Protein AF-A0A2U2X093-F1 (afdb_monomer_lite)

Organism: NCBI:txid2100725

Structure (mmCIF, N/CA/C/O backbone):
data_AF-A0A2U2X093-F1
#
_entry.id   AF-A0A2U2X093-F1
#
loop_
_atom_site.group_PDB
_atom_site.id
_atom_site.type_symbol
_atom_site.label_atom_id
_atom_site.label_alt_id
_atom_site.label_comp_id
_atom_site.label_asym_id
_atom_site.label_entity_id
_atom_site.label_seq_id
_atom_site.pdbx_PDB_ins_code
_atom_site.Cartn_x
_atom_site.Cartn_y
_atom_site.Cartn_z
_atom_site.occupancy
_atom_site.B_iso_or_equiv
_atom_site.auth_seq_id
_atom_site.auth_comp_id
_atom_site.auth_asym_id
_atom_site.auth_atom_id
_atom_site.pdbx_PDB_model_num
ATOM 1 N N . LYS A 1 1 ? 11.767 12.720 -15.849 1.00 64.12 1 LYS A N 1
ATOM 2 C CA . LYS A 1 1 ? 11.584 11.614 -14.868 1.00 64.12 1 LYS A CA 1
ATOM 3 C C . LYS A 1 1 ? 10.802 10.502 -15.572 1.00 64.12 1 LYS A C 1
ATOM 5 O O . LYS A 1 1 ? 9.773 10.827 -16.148 1.00 64.12 1 LYS A O 1
ATOM 10 N N . LYS A 1 2 ? 11.282 9.250 -15.638 1.00 84.94 2 LYS A N 1
ATOM 11 C CA . LYS A 1 2 ? 10.514 8.163 -16.282 1.00 84.94 2 LYS A CA 1
ATOM 12 C C . LYS A 1 2 ? 9.319 7.803 -15.400 1.00 84.94 2 LYS A C 1
ATOM 14 O O . LYS A 1 2 ? 9.517 7.483 -14.232 1.00 84.94 2 LYS A O 1
ATOM 19 N N . ILE A 1 3 ? 8.111 7.881 -15.952 1.00 87.94 3 ILE A N 1
ATOM 20 C CA . ILE A 1 3 ? 6.895 7.408 -15.285 1.00 87.94 3 ILE A CA 1
ATOM 21 C C . ILE A 1 3 ? 6.839 5.893 -15.469 1.00 87.94 3 ILE A C 1
ATOM 23 O O . ILE A 1 3 ? 7.000 5.391 -16.579 1.00 87.94 3 ILE A O 1
ATOM 27 N N . THR A 1 4 ? 6.645 5.167 -14.376 1.00 93.56 4 THR A N 1
ATOM 28 C CA . THR A 1 4 ? 6.478 3.713 -14.382 1.00 93.56 4 THR A CA 1
ATOM 29 C C . THR A 1 4 ? 5.180 3.359 -13.669 1.00 93.56 4 THR A C 1
ATOM 31 O O . THR A 1 4 ? 4.691 4.128 -12.839 1.00 93.56 4 THR A O 1
ATOM 34 N N . ALA A 1 5 ? 4.638 2.171 -13.942 1.00 93.19 5 ALA A N 1
ATOM 35 C CA . ALA A 1 5 ? 3.463 1.665 -13.231 1.00 93.19 5 ALA A CA 1
ATOM 36 C C . ALA A 1 5 ? 3.665 1.647 -11.703 1.00 93.19 5 ALA A C 1
ATOM 38 O O . ALA A 1 5 ? 2.716 1.823 -10.944 1.00 93.19 5 ALA A O 1
ATOM 39 N N . HIS A 1 6 ? 4.911 1.494 -11.243 1.00 89.69 6 HIS A N 1
ATOM 40 C CA . HIS A 1 6 ? 5.228 1.530 -9.821 1.00 89.69 6 HIS A CA 1
ATOM 41 C C . HIS A 1 6 ? 5.010 2.917 -9.200 1.00 89.69 6 HIS A C 1
ATOM 43 O O . HIS A 1 6 ? 4.509 2.997 -8.081 1.00 89.69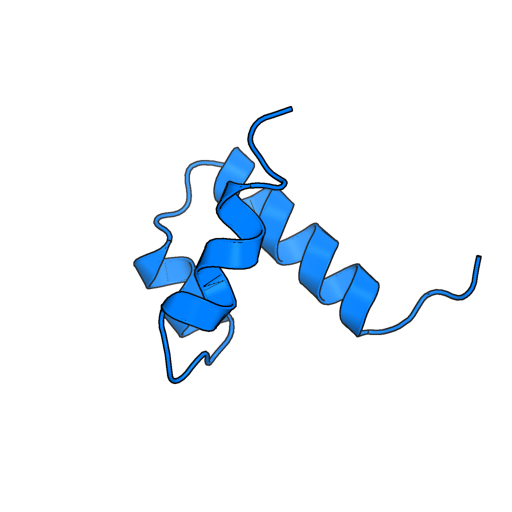 6 HIS A O 1
ATOM 49 N N . ILE A 1 7 ? 5.321 3.993 -9.933 1.00 91.44 7 ILE A N 1
ATOM 50 C CA . ILE A 1 7 ? 5.086 5.374 -9.483 1.00 91.44 7 ILE A CA 1
ATOM 51 C C . ILE A 1 7 ? 3.584 5.638 -9.356 1.00 91.44 7 ILE A C 1
ATOM 53 O O . ILE A 1 7 ? 3.149 6.170 -8.342 1.00 91.44 7 ILE A O 1
ATOM 57 N N . LEU A 1 8 ? 2.785 5.196 -10.333 1.00 92.50 8 LEU A N 1
ATOM 58 C CA . LEU A 1 8 ? 1.325 5.335 -10.282 1.00 92.50 8 LEU A CA 1
ATOM 59 C C . LEU A 1 8 ? 0.717 4.561 -9.106 1.00 92.50 8 LEU A C 1
ATOM 61 O O . LEU A 1 8 ? -0.127 5.098 -8.393 1.00 92.50 8 LEU A O 1
ATOM 65 N N . ARG A 1 9 ? 1.189 3.330 -8.855 1.00 92.31 9 ARG A N 1
ATOM 66 C CA . ARG A 1 9 ? 0.783 2.542 -7.681 1.00 92.31 9 ARG A CA 1
ATOM 67 C C . ARG A 1 9 ? 1.099 3.273 -6.376 1.00 92.31 9 ARG A C 1
ATOM 69 O O . ARG A 1 9 ? 0.262 3.276 -5.482 1.00 92.31 9 ARG A O 1
ATOM 76 N N . HIS A 1 10 ? 2.274 3.898 -6.283 1.00 90.81 10 HIS A N 1
ATOM 77 C CA . HIS A 1 10 ? 2.650 4.680 -5.107 1.00 90.81 10 HIS A CA 1
ATOM 78 C C . HIS A 1 10 ? 1.729 5.873 -4.889 1.00 90.81 10 HIS A C 1
ATOM 80 O O . HIS A 1 10 ? 1.186 6.017 -3.800 1.00 90.81 10 HIS A O 1
ATOM 86 N N . SER A 1 11 ? 1.507 6.685 -5.922 1.00 92.06 11 SER A N 1
ATOM 87 C CA . SER A 1 11 ? 0.617 7.844 -5.825 1.00 92.06 11 SER A CA 1
ATOM 88 C C . SER A 1 11 ? -0.807 7.445 -5.436 1.00 92.06 11 SER A C 1
ATOM 90 O O . SER A 1 11 ? -1.409 8.098 -4.593 1.00 92.06 11 SER A O 1
ATOM 92 N N . TYR A 1 12 ? -1.325 6.349 -5.995 1.00 93.31 12 TYR A N 1
ATOM 93 C CA . TYR A 1 12 ? -2.648 5.836 -5.648 1.00 93.31 12 TYR A CA 1
ATOM 94 C C . TYR A 1 12 ? -2.736 5.384 -4.185 1.00 93.31 12 TYR A C 1
ATOM 96 O O . TYR A 1 12 ? -3.654 5.773 -3.470 1.00 93.31 12 TYR A O 1
ATOM 104 N N . ALA A 1 13 ? -1.762 4.597 -3.722 1.00 93.06 13 ALA A N 1
ATOM 105 C CA . ALA A 1 13 ? -1.744 4.080 -2.359 1.00 93.06 13 AL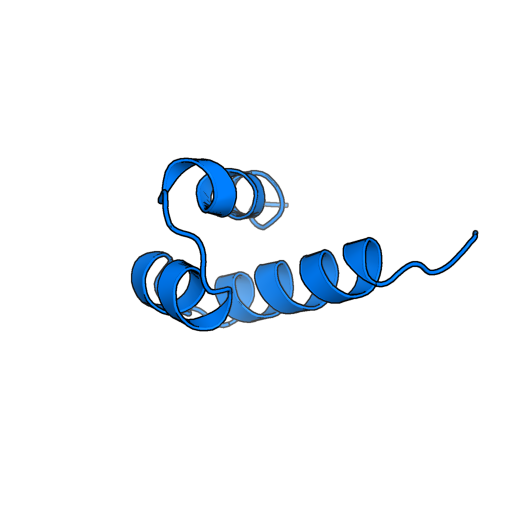A A CA 1
ATOM 106 C C . ALA A 1 13 ? -1.604 5.191 -1.306 1.00 93.06 13 ALA A C 1
ATOM 108 O O . ALA A 1 13 ? -2.337 5.184 -0.320 1.00 93.06 13 ALA A O 1
ATOM 109 N N . THR A 1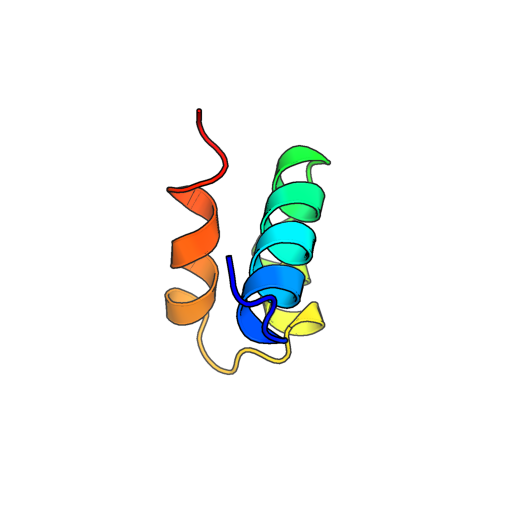 14 ? -0.712 6.160 -1.533 1.00 92.06 14 THR A N 1
ATOM 110 C CA . THR A 1 14 ? -0.539 7.326 -0.652 1.00 92.06 14 THR A CA 1
ATOM 111 C C . THR A 1 14 ? -1.808 8.176 -0.601 1.00 92.06 14 THR A C 1
ATOM 113 O O . THR A 1 14 ? -2.301 8.450 0.488 1.00 92.06 14 THR A O 1
ATOM 116 N N . HIS A 1 15 ? -2.411 8.495 -1.751 1.00 91.81 15 HIS A N 1
ATOM 117 C CA . HIS A 1 15 ? -3.628 9.311 -1.795 1.00 91.81 15 HIS A CA 1
ATOM 118 C C . HIS A 1 15 ? -4.805 8.679 -1.033 1.00 91.81 15 HIS A C 1
ATOM 120 O O . HIS A 1 15 ? -5.579 9.370 -0.367 1.00 91.81 15 HIS A O 1
ATOM 126 N N . LEU A 1 16 ? -4.942 7.352 -1.102 1.00 93.19 16 LEU A N 1
ATOM 127 C CA . LEU A 1 16 ? -5.980 6.640 -0.362 1.00 93.19 16 LEU A CA 1
ATOM 128 C C . LEU A 1 16 ? -5.744 6.670 1.152 1.00 93.19 16 LEU A C 1
ATOM 130 O O . LEU A 1 16 ? -6.704 6.844 1.899 1.00 93.19 16 LE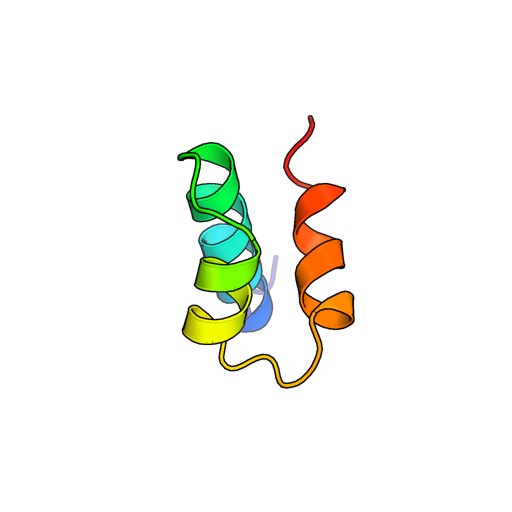U A O 1
ATOM 134 N N . LEU A 1 17 ? -4.495 6.533 1.609 1.00 91.31 17 LEU A N 1
ATOM 135 C CA . LEU A 1 17 ? -4.171 6.654 3.036 1.00 91.31 17 LEU A CA 1
ATOM 136 C C . LEU A 1 17 ? -4.412 8.070 3.558 1.00 91.31 17 LEU A C 1
ATOM 138 O O . LEU A 1 17 ? -5.011 8.223 4.618 1.00 91.31 17 LEU A O 1
ATOM 142 N N . GLU A 1 18 ? -4.015 9.092 2.800 1.00 89.75 18 GLU A N 1
ATOM 143 C CA . GLU A 1 18 ? -4.288 10.500 3.126 1.00 89.75 18 GLU A CA 1
ATOM 144 C C . GLU A 1 18 ? -5.793 10.791 3.199 1.00 89.75 18 GLU A C 1
ATOM 146 O O . GLU A 1 18 ? -6.241 11.571 4.036 1.00 89.75 18 GLU A O 1
ATOM 151 N N . SER A 1 19 ? -6.594 10.110 2.375 1.00 91.12 19 SER A N 1
ATOM 152 C CA . SER A 1 19 ? -8.060 10.199 2.394 1.00 91.12 19 SER A CA 1
ATOM 153 C C . SER A 1 19 ? -8.706 9.427 3.559 1.00 91.12 19 SER A C 1
ATOM 155 O O . SER A 1 19 ? -9.932 9.374 3.654 1.00 91.12 19 SER A O 1
ATOM 157 N N . GLY A 1 20 ? -7.910 8.808 4.438 1.00 90.06 20 GLY A N 1
ATOM 158 C CA . GLY A 1 20 ? -8.384 8.076 5.615 1.00 90.06 20 GLY A CA 1
ATOM 159 C C . GLY A 1 20 ? -8.764 6.618 5.351 1.00 90.06 20 GLY A C 1
ATOM 160 O O . GLY A 1 20 ? -9.434 6.002 6.184 1.00 90.06 20 GLY A O 1
ATOM 161 N N . LEU A 1 21 ? -8.357 6.035 4.216 1.00 93.31 21 LEU A N 1
ATOM 162 C CA . LEU A 1 21 ? -8.576 4.611 3.964 1.00 93.31 21 LEU A CA 1
ATOM 163 C C . LEU A 1 21 ? -7.788 3.763 4.972 1.00 93.31 21 LEU A C 1
ATOM 165 O O . LEU A 1 21 ? -6.605 3.985 5.224 1.00 93.31 21 LEU A O 1
ATOM 169 N N . ASN A 1 22 ? -8.432 2.726 5.505 1.00 91.50 22 ASN A N 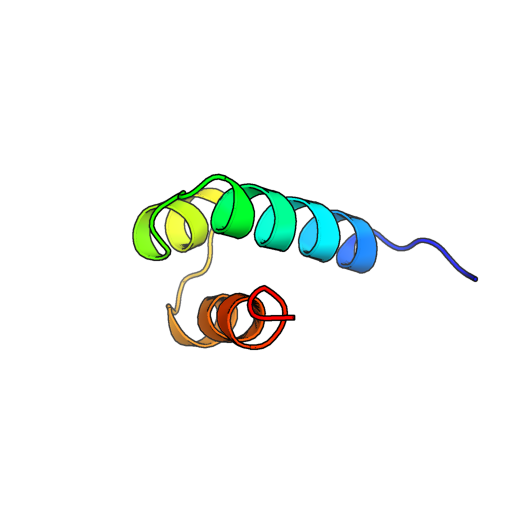1
ATOM 170 C CA . ASN A 1 22 ? -7.776 1.770 6.388 1.00 91.50 22 ASN A CA 1
ATOM 171 C C . ASN A 1 22 ? -6.681 0.979 5.639 1.00 91.50 22 ASN A C 1
ATOM 173 O O . ASN A 1 22 ? -6.906 0.467 4.541 1.00 91.50 22 ASN A O 1
ATOM 177 N N . LEU A 1 23 ? -5.517 0.806 6.270 1.00 91.19 23 LEU A N 1
ATOM 178 C CA . LEU A 1 23 ? -4.381 0.057 5.726 1.00 91.19 23 LEU A CA 1
ATOM 179 C C . LEU A 1 23 ? -4.726 -1.394 5.338 1.00 91.19 23 LEU A C 1
ATOM 181 O O . LEU A 1 23 ? -4.198 -1.908 4.352 1.00 91.19 23 LEU A O 1
ATOM 185 N N . LEU A 1 24 ? -5.612 -2.058 6.086 1.00 93.38 24 LEU A N 1
ATOM 186 C CA . LEU A 1 24 ? -6.074 -3.413 5.761 1.00 93.38 24 LEU A CA 1
ATOM 187 C C . LEU A 1 24 ? -6.872 -3.425 4.453 1.00 93.38 24 LEU A C 1
ATOM 189 O O . LEU A 1 24 ? -6.606 -4.251 3.584 1.00 93.38 24 LEU A O 1
ATOM 193 N N . ALA A 1 25 ? -7.767 -2.450 4.272 1.00 94.12 25 ALA A N 1
ATOM 194 C CA . ALA A 1 25 ? -8.513 -2.290 3.028 1.00 94.12 25 ALA A CA 1
ATOM 195 C C . ALA A 1 25 ? -7.576 -1.969 1.853 1.00 94.12 25 ALA A C 1
ATOM 197 O O . ALA A 1 25 ? -7.736 -2.518 0.765 1.00 94.12 25 ALA A O 1
ATOM 198 N N . LEU A 1 26 ? -6.547 -1.144 2.079 1.00 94.12 26 LEU A N 1
ATOM 199 C CA . LEU A 1 26 ? -5.526 -0.867 1.069 1.00 94.12 26 LEU A CA 1
ATOM 200 C C . LEU A 1 26 ? -4.723 -2.122 0.692 1.00 94.12 26 LEU A C 1
ATOM 202 O O . LEU A 1 26 ? -4.440 -2.332 -0.485 1.00 94.12 26 LEU A O 1
ATOM 206 N N . LYS A 1 27 ? -4.364 -2.974 1.661 1.00 94.88 27 LYS A N 1
ATOM 207 C CA . LYS A 1 27 ? -3.677 -4.252 1.402 1.00 94.88 27 LYS A CA 1
ATOM 208 C C . LYS A 1 27 ? -4.497 -5.125 0.453 1.00 94.88 27 LYS A C 1
ATOM 210 O O . LYS A 1 27 ? -3.938 -5.654 -0.508 1.00 94.88 27 LYS A O 1
ATOM 215 N N . ASP A 1 28 ? -5.791 -5.263 0.722 1.00 94.94 28 ASP A N 1
ATOM 216 C CA . ASP A 1 28 ? -6.684 -6.092 -0.091 1.00 94.94 28 ASP A CA 1
ATOM 217 C C . ASP A 1 28 ? -6.897 -5.485 -1.483 1.00 94.94 28 ASP A C 1
ATOM 219 O O . ASP A 1 28 ? -6.803 -6.195 -2.482 1.00 94.94 28 ASP A O 1
ATOM 223 N N . LEU A 1 29 ? -7.053 -4.161 -1.567 1.00 93.94 29 LEU A N 1
ATOM 224 C CA . LEU A 1 29 ? -7.181 -3.426 -2.829 1.00 93.94 29 LEU A CA 1
ATOM 225 C C . LEU A 1 29 ? -5.938 -3.551 -3.725 1.00 93.94 29 LEU A C 1
ATOM 227 O O . LEU A 1 29 ? -6.052 -3.646 -4.945 1.00 93.94 29 LEU A O 1
ATOM 231 N N . LEU A 1 30 ? -4.746 -3.559 -3.125 1.00 92.94 30 LEU A N 1
ATOM 232 C CA . LEU A 1 30 ? -3.480 -3.735 -3.840 1.00 92.94 30 LEU A CA 1
ATOM 233 C C . LEU A 1 30 ? -3.128 -5.210 -4.090 1.00 92.94 30 LEU A C 1
ATOM 235 O O . LEU A 1 30 ? -2.122 -5.487 -4.747 1.00 92.94 30 LEU A O 1
ATOM 239 N N . GLY A 1 31 ? -3.918 -6.156 -3.570 1.00 93.19 31 GLY A N 1
ATOM 240 C CA . GLY A 1 31 ? -3.658 -7.591 -3.694 1.00 93.19 31 GLY A CA 1
ATOM 241 C C . GLY A 1 31 ? -2.392 -8.045 -2.964 1.00 93.19 31 GLY A C 1
ATOM 242 O O . GLY A 1 31 ? -1.742 -9.009 -3.366 1.00 93.19 31 GLY A O 1
ATOM 243 N N . HIS A 1 32 ? -1.994 -7.337 -1.907 1.00 94.81 32 HIS A N 1
ATOM 244 C CA . HIS A 1 32 ? -0.811 -7.688 -1.136 1.00 94.81 32 HIS A CA 1
ATOM 245 C C . HIS A 1 32 ? -1.093 -8.908 -0.248 1.00 94.81 32 HIS A C 1
ATOM 247 O O . HIS A 1 32 ? -1.958 -8.891 0.632 1.00 94.81 32 HIS A O 1
ATOM 253 N N . ALA A 1 33 ? -0.307 -9.967 -0.447 1.00 93.69 33 ALA A N 1
ATOM 254 C CA . ALA A 1 33 ? -0.376 -11.177 0.374 1.00 93.69 33 ALA A CA 1
ATOM 255 C C . ALA A 1 33 ? 0.066 -10.935 1.831 1.00 93.69 33 ALA A C 1
ATOM 257 O O . ALA A 1 33 ? -0.325 -11.667 2.733 1.00 93.69 33 ALA A O 1
ATOM 258 N N . ARG A 1 34 ? 0.887 -9.905 2.053 1.00 92.75 34 ARG A N 1
ATOM 259 C CA . ARG A 1 34 ? 1.532 -9.569 3.323 1.00 92.75 34 ARG A CA 1
ATOM 260 C C . ARG A 1 34 ? 1.285 -8.103 3.653 1.00 92.75 34 ARG A C 1
ATOM 262 O O . ARG A 1 34 ? 1.391 -7.255 2.772 1.00 92.75 34 ARG A O 1
ATOM 269 N N . ILE A 1 35 ? 0.944 -7.790 4.900 1.00 92.62 35 ILE A N 1
ATOM 270 C CA . ILE A 1 35 ? 0.676 -6.400 5.309 1.00 92.62 35 ILE A CA 1
ATOM 271 C C . ILE A 1 35 ? 1.962 -5.565 5.321 1.00 92.62 35 ILE A C 1
ATOM 273 O O . ILE A 1 35 ? 1.936 -4.363 5.067 1.00 92.62 35 ILE A O 1
ATOM 277 N N . GLU A 1 36 ? 3.104 -6.216 5.521 1.00 93.31 36 GLU A N 1
ATOM 278 C CA . GLU A 1 36 ? 4.436 -5.627 5.592 1.00 93.31 36 GLU A CA 1
ATOM 279 C C . GLU A 1 36 ? 4.806 -4.885 4.306 1.00 93.31 36 GLU A C 1
ATOM 281 O O . GLU A 1 36 ? 5.437 -3.831 4.357 1.00 93.31 36 GLU A O 1
ATOM 286 N N . THR A 1 37 ? 4.350 -5.375 3.146 1.00 91.00 37 THR A N 1
ATOM 287 C CA . THR A 1 37 ? 4.565 -4.691 1.861 1.00 91.00 37 THR A CA 1
ATOM 288 C C . THR A 1 37 ? 3.672 -3.464 1.688 1.00 91.00 37 THR A C 1
ATOM 290 O O . THR A 1 37 ? 3.945 -2.636 0.827 1.00 91.00 37 THR A O 1
ATOM 293 N N . THR A 1 38 ? 2.614 -3.324 2.489 1.00 93.06 38 THR A N 1
ATOM 294 C CA . THR A 1 38 ? 1.727 -2.149 2.513 1.00 93.06 38 THR A CA 1
ATOM 295 C C . THR A 1 38 ? 2.203 -1.098 3.524 1.00 93.06 38 THR A C 1
ATOM 297 O O . THR A 1 38 ? 1.982 0.090 3.307 1.00 93.06 38 THR A O 1
ATOM 300 N N . LEU A 1 39 ? 2.923 -1.495 4.584 1.00 91.06 39 LEU A N 1
ATOM 301 C CA . LEU A 1 39 ? 3.472 -0.576 5.599 1.00 91.06 39 LEU A CA 1
ATOM 302 C C . LEU A 1 39 ? 4.419 0.484 5.014 1.00 91.06 39 LEU A C 1
ATOM 304 O O . LEU A 1 39 ? 4.577 1.557 5.597 1.00 91.06 39 LEU A O 1
ATOM 308 N N . ILE A 1 40 ? 5.019 0.223 3.847 1.00 89.00 40 ILE A N 1
ATOM 309 C CA . ILE A 1 40 ? 5.868 1.198 3.148 1.00 89.00 40 ILE A CA 1
ATOM 310 C C . ILE A 1 40 ? 5.126 2.512 2.857 1.00 89.00 40 ILE A C 1
ATOM 312 O O . ILE A 1 40 ? 5.756 3.562 2.801 1.00 89.00 40 ILE A O 1
ATOM 316 N N . TYR A 1 41 ? 3.797 2.471 2.704 1.00 88.00 41 TYR A N 1
ATOM 317 C CA . TYR A 1 41 ? 2.988 3.648 2.387 1.00 88.00 41 TYR A CA 1
ATOM 318 C C . TYR A 1 41 ? 2.659 4.510 3.616 1.00 88.00 41 TYR A C 1
ATOM 320 O O . TYR A 1 41 ? 2.364 5.693 3.456 1.00 88.00 41 TYR A O 1
ATOM 328 N N . LEU A 1 42 ? 2.771 3.972 4.839 1.00 85.00 42 LEU A N 1
ATOM 329 C CA . LEU A 1 42 ? 2.563 4.751 6.068 1.00 85.00 42 LEU A CA 1
ATOM 330 C C . LEU A 1 42 ? 3.681 5.768 6.302 1.00 85.00 42 LEU A C 1
ATOM 332 O O . LEU A 1 42 ? 3.405 6.913 6.635 1.00 85.00 42 LEU A O 1
ATOM 336 N N . HIS A 1 43 ? 4.936 5.371 6.080 1.00 77.75 43 HIS A N 1
ATOM 337 C CA . HIS A 1 43 ? 6.083 6.269 6.255 1.00 77.75 43 HIS A CA 1
ATOM 338 C C . HIS A 1 43 ? 6.084 7.431 5.253 1.00 77.75 43 HIS A C 1
ATOM 340 O O . HIS A 1 43 ? 6.689 8.464 5.512 1.00 77.75 43 HIS A O 1
ATOM 346 N N . VAL A 1 44 ? 5.416 7.259 4.109 1.00 70.12 44 VAL A N 1
ATOM 347 C CA . VAL A 1 44 ? 5.366 8.254 3.029 1.00 70.12 44 VAL A CA 1
ATOM 348 C C . VAL A 1 44 ? 4.204 9.237 3.204 1.00 70.12 44 VAL A C 1
ATOM 350 O O . VAL A 1 44 ? 4.316 10.366 2.746 1.00 70.12 44 VAL A O 1
ATOM 353 N N . SER A 1 45 ? 3.118 8.836 3.873 1.00 62.53 45 SER A N 1
ATOM 354 C CA . SER A 1 45 ? 1.892 9.648 3.994 1.00 62.53 45 SER A CA 1
ATOM 355 C C . SER A 1 45 ? 1.897 10.621 5.188 1.00 62.53 45 SER A C 1
ATOM 357 O O . SER A 1 45 ? 0.924 11.336 5.384 1.00 62.53 45 SER A O 1
ATOM 359 N N . ASN A 1 46 ? 2.954 10.648 6.011 1.00 58.31 46 ASN A N 1
ATOM 360 C CA . ASN A 1 46 ? 3.038 11.480 7.223 1.00 58.31 46 ASN A CA 1
ATOM 361 C C . ASN A 1 46 ? 3.971 12.698 7.058 1.00 58.31 46 ASN A C 1
ATOM 363 O O . ASN A 1 46 ? 4.749 13.001 7.966 1.00 58.31 46 ASN A O 1
ATOM 367 N N . ASN A 1 47 ? 3.939 13.353 5.895 1.00 47.25 47 ASN A N 1
ATOM 368 C CA . ASN A 1 47 ? 4.724 14.560 5.616 1.00 47.25 47 ASN A CA 1
ATOM 369 C C . ASN A 1 47 ? 3.825 15.78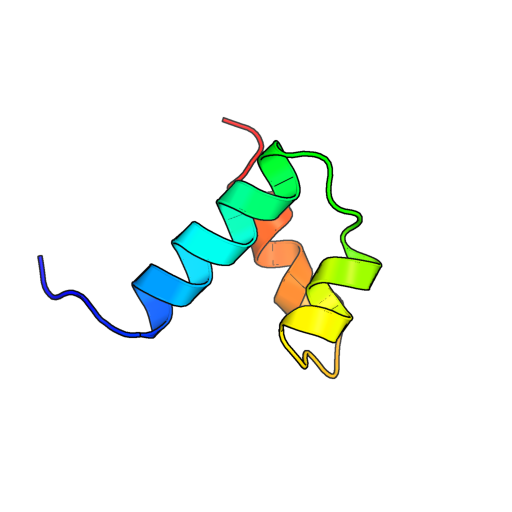2 5.440 1.00 47.25 47 ASN A C 1
ATOM 371 O O . ASN A 1 47 ? 2.904 15.693 4.603 1.00 47.25 47 ASN A O 1
#

Secondary structure (DSSP, 8-state):
----HHHHHHHHHHHHHHTT--HHHHHHHTT-SSGGGTGGGTTTS--

InterPro domains:
  IPR002104 Integrase, catalytic domain [PF00589] (2-46)
  IPR002104 Integrase, catalytic domain [PS51898] (1-47)
  IPR011010 DNA breaking-rejoining enzyme, catalytic core [SSF56349] (1-46)
  IPR013762 Integrase-like, catalytic domain superfamily [G3DSA:1.10.443.10] (1-47)

pLDDT: mean 88.21, std 10.32, range [47.25, 94.94]

Foldseek 3Di:
DDDDPVVVLLVVLLVCVLVVHDLVVSCVVVVPPDSVVSVVSVVVNPD

Sequence (47 aa):
KKITAHILRHSYATHLLESGLNLLALKDLLGHARIETTLIYLHVSNN

Radius of gyration: 10.49 Å; chains: 1; bounding box: 20×26×24 Å